Protein AF-B5ETZ3-F1 (afdb_monomer_lite)

Organism: Aliivibrio fischeri (strain MJ11) (NCBI:txid388396)

Radius of gyration: 13.36 Å; chains: 1; bounding box: 25×31×30 Å

Sequence (61 aa):
MHQNGKGAKYLKGKGPLTLVWQHDVENKSIALKYEYRIKKMTKASKEALVINQIPLPTIND

InterPro domains:
  IPR000305 GIY-YIG endonuclease [PS50164] (1-48)
  IPR035901 GIY-YIG endonuclease superfamily [G3DSA:3.40.1440.10] (1-57)
  IPR050190 UPF0213 domain-containing protein [PTHR34477] (2-53)

Structure (mmCIF, N/CA/C/O backbone):
data_AF-B5ETZ3-F1
#
_entry.id   AF-B5ETZ3-F1
#
loop_
_atom_site.group_PDB
_atom_site.id
_atom_site.type_symbol
_atom_site.label_atom_id
_atom_site.label_alt_id
_atom_site.label_comp_id
_atom_site.label_asym_id
_atom_site.label_entity_id
_atom_site.label_seq_id
_atom_site.pdbx_PDB_ins_code
_atom_site.Cartn_x
_atom_site.Cartn_y
_atom_site.Cartn_z
_atom_site.occupancy
_atom_site.B_iso_or_equiv
_atom_site.auth_seq_id
_atom_site.auth_comp_id
_atom_site.auth_asym_id
_atom_site.auth_atom_id
_atom_site.pdbx_PDB_model_num
ATOM 1 N N . MET A 1 1 ? -0.961 -20.751 0.918 1.00 52.62 1 MET A N 1
ATOM 2 C CA . MET A 1 1 ? 0.124 -19.838 1.374 1.00 52.62 1 MET A CA 1
ATOM 3 C C . MET A 1 1 ? -0.504 -18.628 2.080 1.00 52.62 1 MET A C 1
ATOM 5 O O . MET A 1 1 ? -1.671 -18.379 1.846 1.00 52.62 1 MET A O 1
ATOM 9 N N . HIS A 1 2 ? 0.209 -17.955 2.996 1.00 47.44 2 HIS A N 1
ATOM 10 C CA . HIS A 1 2 ? -0.277 -17.116 4.125 1.00 47.44 2 HIS A CA 1
ATOM 11 C C . HIS A 1 2 ? -0.999 -17.857 5.266 1.00 47.44 2 HIS A C 1
ATOM 13 O O . HIS A 1 2 ? -0.534 -17.785 6.399 1.00 47.44 2 HIS A O 1
ATOM 19 N N . GLN A 1 3 ? -2.038 -18.648 4.990 1.00 53.19 3 GLN A N 1
ATOM 20 C CA . GLN A 1 3 ? -2.744 -19.420 6.035 1.00 53.19 3 GLN A CA 1
ATOM 21 C C . GLN A 1 3 ? -1.922 -20.596 6.606 1.00 53.19 3 GLN A C 1
ATOM 23 O O . GLN A 1 3 ? -2.207 -21.092 7.687 1.00 53.19 3 GLN A O 1
ATOM 28 N N . ASN A 1 4 ? -0.849 -20.997 5.915 1.00 56.19 4 ASN A N 1
ATOM 29 C CA . ASN A 1 4 ? -0.005 -22.147 6.266 1.00 56.19 4 ASN A CA 1
ATOM 30 C C . ASN A 1 4 ? 1.289 -21.748 7.013 1.00 56.19 4 ASN A C 1
ATOM 32 O O . ASN A 1 4 ? 2.339 -22.352 6.813 1.00 56.19 4 ASN A O 1
ATOM 36 N N . GLY A 1 5 ? 1.276 -20.644 7.769 1.00 54.66 5 GLY A N 1
ATOM 37 C CA . GLY A 1 5 ? 2.406 -20.219 8.614 1.00 54.66 5 GLY A CA 1
ATOM 38 C C . GLY A 1 5 ? 3.611 -19.568 7.910 1.00 54.66 5 GLY A C 1
ATOM 39 O O . GLY A 1 5 ? 4.437 -18.968 8.586 1.00 54.66 5 GLY A O 1
ATOM 40 N N . LYS A 1 6 ? 3.699 -19.593 6.571 1.00 55.88 6 LYS A N 1
ATOM 41 C CA . LYS A 1 6 ? 4.735 -18.884 5.772 1.00 55.88 6 LYS A CA 1
ATOM 42 C C . LYS A 1 6 ? 4.375 -17.426 5.432 1.00 55.88 6 LYS A C 1
ATOM 44 O O . LYS A 1 6 ? 4.874 -16.866 4.462 1.00 55.88 6 LYS A O 1
ATOM 49 N N . GLY A 1 7 ? 3.425 -16.855 6.164 1.00 64.75 7 GLY A N 1
ATOM 50 C CA . GLY A 1 7 ? 2.953 -15.490 5.967 1.00 64.75 7 GLY A CA 1
ATOM 51 C C . GLY A 1 7 ? 3.817 -14.441 6.660 1.00 64.75 7 GLY A C 1
ATOM 52 O O . GLY A 1 7 ? 4.652 -14.774 7.499 1.00 64.75 7 GLY A O 1
ATOM 53 N N . ALA A 1 8 ? 3.588 -13.161 6.360 1.00 75.38 8 ALA A N 1
ATOM 54 C CA . ALA A 1 8 ? 4.250 -12.080 7.085 1.00 75.38 8 ALA A CA 1
ATOM 55 C C . ALA A 1 8 ? 3.978 -12.199 8.597 1.00 75.38 8 ALA A C 1
ATOM 57 O O . ALA A 1 8 ? 2.830 -12.348 9.018 1.00 75.38 8 ALA A O 1
ATOM 58 N N . LYS A 1 9 ? 5.028 -12.083 9.426 1.00 76.25 9 LYS A N 1
ATOM 59 C CA . LYS A 1 9 ? 4.953 -12.226 10.896 1.00 76.25 9 LYS A CA 1
ATOM 60 C C . LYS A 1 9 ? 3.855 -11.355 11.526 1.00 76.25 9 LYS A C 1
ATOM 62 O O . LYS A 1 9 ? 3.202 -11.786 12.468 1.00 76.25 9 LYS A O 1
ATOM 67 N N . TYR A 1 10 ? 3.625 -10.164 10.967 1.00 79.19 10 TYR A N 1
ATOM 68 C CA . TYR A 1 10 ? 2.601 -9.209 11.410 1.00 79.19 10 TYR A CA 1
ATOM 69 C C . TYR A 1 10 ? 1.155 -9.713 11.254 1.00 79.19 10 TYR A C 1
ATOM 71 O O . TYR A 1 10 ? 0.261 -9.276 11.975 1.00 79.19 10 T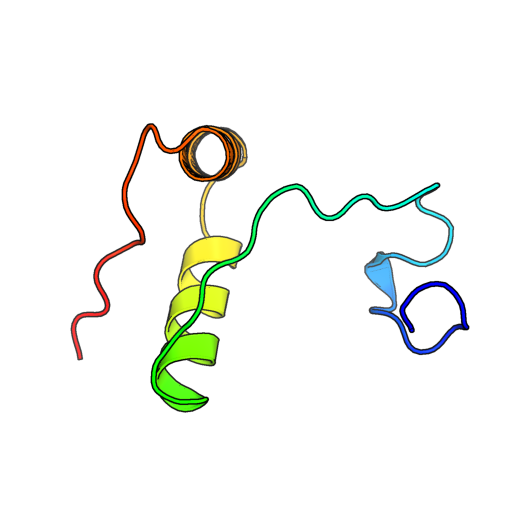YR A O 1
ATOM 79 N N . LEU A 1 11 ? 0.918 -10.623 10.309 1.00 78.69 11 LEU A N 1
ATOM 80 C CA . LEU A 1 11 ? -0.412 -11.126 9.966 1.00 78.69 11 LEU A CA 1
ATOM 81 C C . LEU A 1 11 ? -0.822 -12.351 10.800 1.00 78.69 11 LEU A C 1
ATOM 83 O O . LEU A 1 11 ? -1.963 -12.803 10.711 1.00 78.69 11 LEU A O 1
ATOM 87 N N . LYS A 1 12 ? 0.081 -12.893 11.630 1.00 75.69 12 LYS A N 1
ATOM 88 C CA . LYS A 1 12 ? -0.207 -14.053 12.483 1.00 75.69 12 LYS A CA 1
ATOM 89 C C . LYS A 1 12 ? -1.315 -13.705 13.489 1.00 75.69 12 LYS A C 1
ATOM 91 O O . LYS A 1 12 ? -1.167 -12.772 14.270 1.00 75.69 12 LYS A O 1
ATOM 96 N N . GLY A 1 13 ? -2.415 -14.461 13.465 1.00 79.94 13 GLY A N 1
ATOM 97 C CA . GLY A 1 13 ? -3.559 -14.276 14.370 1.00 79.94 13 GLY A CA 1
ATOM 98 C C . GLY A 1 13 ? -4.534 -13.153 13.987 1.00 79.94 13 GLY A C 1
ATOM 99 O O . GLY A 1 13 ? -5.489 -12.923 14.720 1.00 79.94 13 GLY A O 1
ATOM 100 N N . LYS A 1 14 ? -4.348 -12.468 12.847 1.00 73.88 14 LYS A N 1
ATOM 101 C CA . LYS A 1 14 ? -5.193 -11.331 12.423 1.00 73.88 14 LYS A CA 1
ATOM 102 C C . LYS A 1 14 ? -6.451 -11.717 11.622 1.00 73.88 14 LYS A C 1
ATOM 104 O O . LYS A 1 14 ? -6.841 -10.998 10.708 1.00 73.88 14 LYS A O 1
ATOM 109 N N . GLY A 1 15 ? -7.110 -12.815 12.004 1.00 72.75 15 GLY A N 1
ATOM 110 C CA . GLY A 1 15 ? -8.388 -13.246 11.420 1.00 72.75 15 GLY A CA 1
ATOM 111 C C . GLY A 1 15 ? -8.299 -13.693 9.951 1.00 72.75 15 GLY A C 1
ATOM 112 O O . GLY A 1 15 ? -7.198 -13.851 9.414 1.00 72.75 15 GLY A O 1
ATOM 113 N N . PRO A 1 16 ? -9.444 -13.947 9.291 1.00 81.44 16 PRO A N 1
ATOM 114 C CA . PRO A 1 16 ? -9.456 -14.308 7.881 1.00 81.44 16 PRO A CA 1
ATOM 115 C C . PRO A 1 16 ? -9.014 -13.109 7.035 1.00 81.44 16 PRO A C 1
ATOM 117 O O . PRO A 1 16 ? -9.651 -12.059 7.016 1.00 81.44 16 PRO A O 1
ATOM 120 N N . LEU A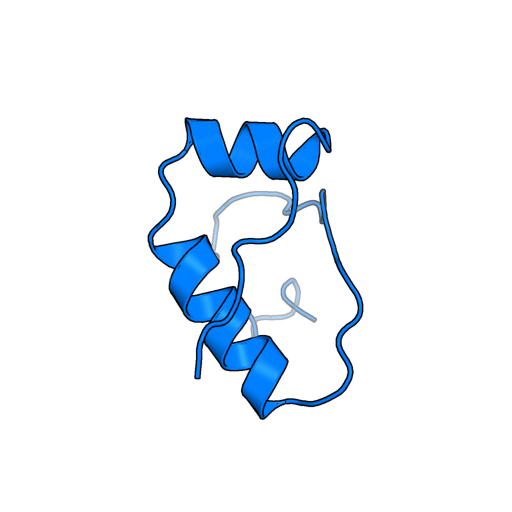 1 17 ? -7.899 -13.269 6.327 1.00 84.12 17 LEU A N 1
ATOM 121 C CA . LEU A 1 17 ? -7.388 -12.266 5.399 1.00 84.12 17 LEU A CA 1
ATOM 122 C C . LEU A 1 17 ? -8.017 -12.495 4.029 1.00 84.12 17 LEU A C 1
ATOM 124 O O . LEU A 1 17 ? -7.883 -13.582 3.467 1.00 84.12 17 LEU A O 1
ATOM 128 N N . THR A 1 18 ? -8.658 -11.461 3.490 1.00 86.00 18 THR A N 1
ATOM 129 C CA . THR A 1 18 ? -9.209 -11.468 2.129 1.00 86.00 18 THR A CA 1
ATOM 130 C C . THR A 1 18 ? -8.361 -10.566 1.242 1.00 86.00 18 THR A C 1
ATOM 132 O O . THR A 1 18 ? -8.014 -9.452 1.637 1.00 86.00 18 THR A O 1
ATOM 135 N N . LEU A 1 19 ? -8.007 -11.045 0.049 1.00 87.75 19 LEU A N 1
ATOM 136 C CA . LEU A 1 19 ? -7.362 -10.221 -0.969 1.00 87.75 19 LEU A CA 1
ATOM 137 C C . LEU A 1 19 ? -8.420 -9.303 -1.592 1.00 87.75 19 LEU A C 1
ATOM 139 O O . LEU A 1 19 ? -9.309 -9.783 -2.285 1.00 87.75 19 LEU A O 1
ATOM 143 N N . VAL A 1 20 ? -8.332 -8.000 -1.326 1.00 91.06 20 VAL A N 1
ATOM 144 C CA . VAL A 1 20 ? -9.305 -7.005 -1.823 1.00 91.06 20 VAL A CA 1
ATOM 145 C C . VAL A 1 20 ? -8.824 -6.247 -3.058 1.00 91.06 20 VAL A C 1
ATOM 147 O O . VAL A 1 20 ? -9.621 -5.604 -3.727 1.00 91.06 20 VAL A O 1
ATOM 150 N N . TRP A 1 21 ? -7.524 -6.294 -3.352 1.00 92.00 21 TRP A N 1
ATOM 151 C CA . TRP A 1 21 ? -6.927 -5.564 -4.463 1.00 92.00 21 TRP A CA 1
ATOM 152 C C . TRP A 1 21 ? -5.607 -6.213 -4.886 1.00 92.00 21 TRP A C 1
ATOM 154 O O . TRP A 1 21 ? -4.828 -6.650 -4.034 1.00 92.00 21 TRP A O 1
ATOM 164 N N . GLN A 1 22 ? -5.361 -6.259 -6.194 1.00 91.62 22 GLN A N 1
ATOM 165 C CA . GLN A 1 22 ? -4.105 -6.686 -6.808 1.00 91.62 22 GLN A CA 1
ATOM 166 C C . GLN A 1 22 ? -3.894 -5.938 -8.128 1.00 91.62 22 GLN A C 1
ATOM 168 O O . GLN A 1 22 ? -4.855 -5.452 -8.723 1.00 91.62 22 GLN A O 1
ATOM 173 N N . HIS A 1 23 ? -2.648 -5.869 -8.590 1.00 90.06 23 HIS A N 1
ATOM 174 C CA . HIS A 1 23 ? -2.301 -5.263 -9.870 1.00 90.06 23 HIS A CA 1
ATOM 175 C C . HIS A 1 23 ? -1.065 -5.934 -10.466 1.00 90.06 23 HIS A C 1
ATOM 177 O O . HIS A 1 23 ? -0.090 -6.172 -9.746 1.00 90.06 23 HIS A O 1
ATOM 183 N N . ASP A 1 24 ? -1.109 -6.202 -11.768 1.00 92.31 24 ASP A N 1
ATOM 184 C CA . ASP A 1 24 ? 0.001 -6.791 -12.511 1.00 92.31 24 ASP A CA 1
ATOM 185 C C . ASP A 1 24 ? 1.028 -5.730 -12.898 1.00 92.31 24 ASP A C 1
ATOM 187 O O . ASP A 1 24 ? 0.691 -4.615 -13.285 1.00 92.31 24 ASP A O 1
ATOM 191 N N . VAL A 1 25 ? 2.307 -6.078 -12.793 1.00 90.88 25 VAL A N 1
ATOM 192 C CA . VAL A 1 25 ? 3.419 -5.183 -13.120 1.00 90.88 25 VAL A CA 1
ATOM 193 C C . VAL A 1 25 ? 4.467 -5.921 -13.931 1.00 90.88 25 VAL A C 1
ATOM 195 O O . VAL A 1 25 ? 4.625 -7.133 -13.822 1.00 90.88 25 VAL A O 1
ATOM 198 N N . GLU A 1 26 ? 5.211 -5.163 -14.724 1.00 89.75 26 GLU A N 1
ATOM 199 C CA . GLU A 1 26 ? 6.104 -5.703 -15.746 1.00 89.75 26 GLU A CA 1
ATOM 200 C C . GLU A 1 26 ? 7.298 -6.477 -15.166 1.00 89.75 26 GLU A C 1
ATOM 202 O O . GLU A 1 26 ? 7.671 -7.537 -15.664 1.00 89.75 26 GLU A O 1
ATOM 207 N N . ASN A 1 27 ? 7.902 -5.972 -14.084 1.00 92.50 27 ASN A N 1
ATOM 208 C CA . ASN A 1 27 ? 9.063 -6.603 -13.462 1.00 92.50 27 ASN A CA 1
ATOM 209 C C . ASN A 1 27 ? 9.102 -6.429 -11.937 1.00 92.50 27 ASN A C 1
ATOM 211 O O . ASN A 1 27 ? 8.432 -5.580 -11.341 1.00 92.50 27 ASN A O 1
ATOM 215 N N . LYS A 1 28 ? 9.952 -7.237 -11.292 1.00 91.31 28 LYS A N 1
ATOM 216 C CA . LYS A 1 28 ? 10.128 -7.249 -9.833 1.00 91.31 28 LYS A CA 1
ATOM 217 C C . LYS A 1 28 ? 10.595 -5.900 -9.275 1.00 91.31 28 LYS A C 1
ATOM 219 O O . LYS A 1 28 ? 10.162 -5.517 -8.191 1.00 91.31 28 LYS A O 1
ATOM 224 N N . SER A 1 29 ? 11.466 -5.180 -9.981 1.00 92.81 29 SER A N 1
A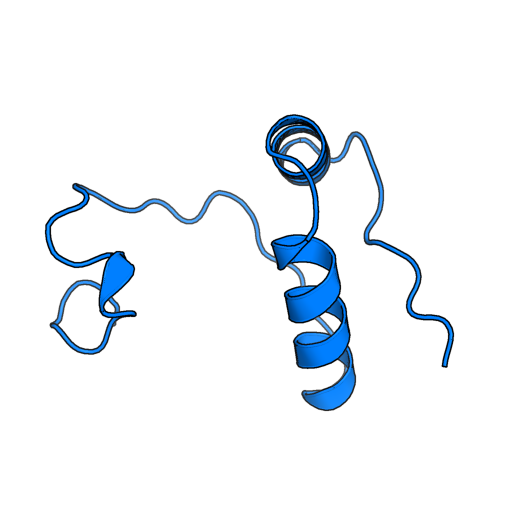TOM 225 C CA . SER A 1 29 ? 11.984 -3.886 -9.519 1.00 92.81 29 SER A CA 1
ATOM 226 C C . SER A 1 29 ? 10.866 -2.846 -9.418 1.00 92.81 29 SER A C 1
ATOM 228 O O . SER A 1 29 ? 10.755 -2.155 -8.406 1.00 92.81 29 SER A O 1
ATOM 230 N N . ILE A 1 30 ? 9.989 -2.792 -10.420 1.00 91.56 30 ILE A N 1
ATOM 231 C CA . ILE A 1 30 ? 8.793 -1.945 -10.436 1.00 91.56 30 ILE A CA 1
ATOM 232 C C . ILE A 1 30 ? 7.820 -2.362 -9.324 1.00 91.56 30 ILE A C 1
ATOM 234 O O . ILE A 1 30 ? 7.345 -1.501 -8.582 1.00 91.56 30 ILE A O 1
ATOM 238 N N . ALA A 1 31 ? 7.596 -3.668 -9.132 1.00 92.19 31 ALA A N 1
ATOM 239 C CA . ALA A 1 31 ? 6.754 -4.188 -8.049 1.00 92.19 31 ALA A CA 1
ATOM 240 C C . ALA A 1 31 ? 7.204 -3.682 -6.668 1.00 92.19 31 ALA A C 1
ATOM 242 O O . ALA A 1 31 ? 6.395 -3.182 -5.887 1.00 92.19 31 ALA A O 1
ATOM 243 N N . LEU A 1 32 ? 8.508 -3.756 -6.386 1.00 92.56 32 LEU A N 1
ATOM 244 C CA . LEU A 1 32 ? 9.087 -3.312 -5.116 1.00 92.56 32 LEU A CA 1
ATOM 245 C C . LEU A 1 32 ? 8.977 -1.790 -4.927 1.00 92.56 32 LEU A C 1
ATOM 247 O O . LEU A 1 32 ? 8.686 -1.324 -3.821 1.00 92.56 32 LEU A O 1
ATOM 251 N N . LYS A 1 33 ? 9.166 -1.002 -5.996 1.00 93.62 33 LYS A N 1
ATOM 252 C CA . LYS A 1 33 ? 8.987 0.460 -5.965 1.00 93.62 33 LYS A CA 1
ATOM 253 C C . LYS A 1 33 ? 7.529 0.842 -5.670 1.00 93.62 33 LYS A C 1
ATOM 255 O O . LYS A 1 33 ? 7.293 1.713 -4.827 1.00 93.62 33 LYS A O 1
ATOM 260 N N . TYR A 1 34 ? 6.557 0.178 -6.302 1.00 93.88 34 TYR A N 1
ATOM 261 C CA . TYR A 1 34 ? 5.136 0.365 -5.988 1.00 93.88 34 TYR A CA 1
ATOM 262 C C . TYR A 1 34 ? 4.823 -0.051 -4.551 1.00 93.88 34 TYR A C 1
ATOM 264 O O . TYR A 1 34 ? 4.200 0.718 -3.821 1.00 93.8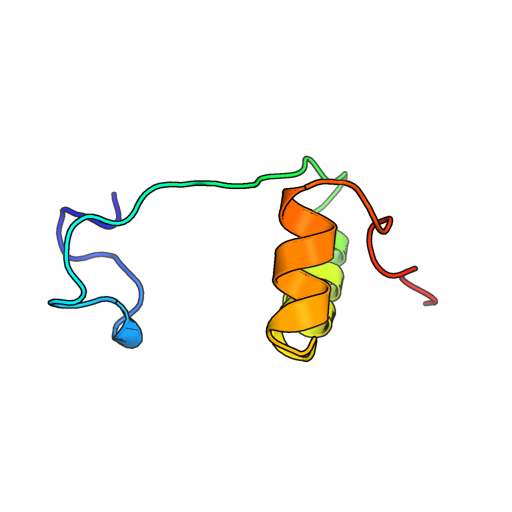8 34 TYR A O 1
ATOM 272 N N . GLU A 1 35 ? 5.302 -1.217 -4.109 1.00 92.62 35 GLU A N 1
ATOM 273 C CA . GLU A 1 35 ? 5.076 -1.719 -2.751 1.00 92.62 35 GLU A CA 1
ATOM 274 C C . GLU A 1 35 ? 5.549 -0.709 -1.694 1.00 92.62 35 GLU A C 1
ATOM 276 O O . GLU A 1 35 ? 4.820 -0.407 -0.747 1.00 92.62 35 GLU A O 1
ATOM 281 N N . TYR A 1 36 ? 6.745 -0.138 -1.869 1.00 93.25 36 TYR A N 1
ATOM 282 C CA . TYR A 1 36 ? 7.286 0.882 -0.972 1.00 93.25 36 TYR A CA 1
ATOM 283 C C . TYR A 1 36 ? 6.391 2.125 -0.889 1.00 93.25 36 TYR A C 1
ATOM 285 O O . TYR A 1 36 ? 6.092 2.611 0.206 1.00 93.25 36 TYR A O 1
ATOM 293 N N . ARG A 1 37 ? 5.928 2.629 -2.039 1.00 93.38 37 ARG A N 1
ATOM 294 C CA . ARG A 1 37 ? 5.050 3.805 -2.116 1.00 93.38 37 ARG A CA 1
ATOM 295 C C . ARG A 1 37 ? 3.685 3.526 -1.487 1.00 93.38 37 ARG A C 1
ATOM 297 O O . ARG A 1 37 ? 3.245 4.303 -0.645 1.00 93.38 37 ARG A O 1
ATOM 304 N N . ILE A 1 38 ? 3.069 2.385 -1.800 1.00 93.38 38 ILE A N 1
ATOM 305 C CA . ILE A 1 38 ? 1.772 1.971 -1.242 1.00 93.38 38 ILE A CA 1
ATOM 306 C C . ILE A 1 38 ? 1.861 1.779 0.278 1.00 93.38 38 ILE A C 1
ATOM 308 O O . ILE A 1 38 ? 0.964 2.193 1.014 1.00 93.38 38 ILE A O 1
ATOM 312 N N . LYS A 1 39 ? 2.965 1.221 0.793 1.00 92.00 39 LYS A N 1
ATOM 313 C CA . LYS A 1 39 ? 3.186 1.100 2.245 1.00 92.00 39 LYS A CA 1
ATOM 314 C C . LYS A 1 39 ? 3.200 2.455 2.952 1.00 92.00 39 LYS A C 1
ATOM 316 O O . LYS A 1 39 ? 2.681 2.539 4.064 1.00 92.00 39 LYS A O 1
ATOM 321 N N . LYS A 1 40 ? 3.738 3.496 2.307 1.00 93.50 40 LYS A N 1
ATOM 322 C CA . LYS A 1 40 ? 3.769 4.872 2.830 1.00 93.50 40 LYS A CA 1
ATOM 323 C C . LYS A 1 40 ? 2.443 5.625 2.716 1.00 93.50 40 LYS A C 1
ATOM 325 O O . LYS A 1 40 ? 2.278 6.637 3.389 1.00 93.50 40 LYS A O 1
ATOM 330 N N . MET A 1 41 ? 1.507 5.164 1.888 1.00 93.25 41 MET A N 1
ATOM 331 C CA . MET A 1 41 ? 0.201 5.806 1.755 1.00 93.25 41 MET A CA 1
ATOM 332 C C . MET A 1 41 ? -0.596 5.725 3.061 1.00 93.25 41 MET A C 1
ATOM 334 O O . MET A 1 41 ? -0.530 4.741 3.811 1.00 93.25 41 MET A O 1
ATOM 338 N N . THR A 1 42 ? -1.404 6.757 3.302 1.00 95.25 42 THR A N 1
ATOM 339 C CA . THR A 1 42 ? -2.355 6.781 4.417 1.00 95.25 42 THR A CA 1
ATOM 340 C C . THR A 1 42 ? -3.424 5.698 4.237 1.00 95.25 42 THR A C 1
ATOM 342 O O . THR A 1 42 ? -3.589 5.128 3.154 1.00 95.25 42 THR A O 1
ATOM 345 N N . LYS A 1 43 ? -4.166 5.394 5.307 1.00 93.38 43 LYS A N 1
ATOM 346 C CA . LYS A 1 43 ? -5.290 4.451 5.241 1.00 93.38 43 LYS A CA 1
ATOM 347 C C . LYS A 1 43 ? -6.321 4.881 4.185 1.00 93.38 43 LYS A C 1
ATOM 349 O O . LYS A 1 43 ? -6.637 4.075 3.319 1.00 93.38 43 LYS A O 1
ATOM 354 N N . ALA A 1 44 ? -6.730 6.152 4.198 1.00 94.81 44 ALA A N 1
ATOM 355 C CA . ALA A 1 44 ? -7.708 6.699 3.257 1.00 94.81 44 ALA A CA 1
ATOM 356 C C . ALA A 1 44 ? -7.256 6.571 1.794 1.00 94.81 44 ALA A C 1
ATOM 358 O O . ALA A 1 44 ? -8.025 6.144 0.940 1.00 94.81 44 ALA A O 1
ATOM 359 N N . SER A 1 45 ? -5.986 6.865 1.495 1.00 93.69 45 SER A N 1
ATOM 360 C CA . SER A 1 45 ? -5.467 6.721 0.130 1.00 93.69 45 SER A CA 1
ATOM 361 C C . SER A 1 45 ? -5.423 5.257 -0.322 1.00 93.69 45 SER A C 1
ATOM 363 O O . SER A 1 45 ? -5.683 4.969 -1.484 1.00 93.69 45 SER A O 1
ATOM 365 N N . LYS A 1 46 ? -5.116 4.315 0.579 1.00 94.25 46 LYS A N 1
ATOM 366 C CA . LYS A 1 46 ? -5.172 2.879 0.256 1.00 94.25 46 LYS A CA 1
ATOM 367 C C . LYS A 1 46 ? -6.601 2.412 0.002 1.00 94.25 46 LYS A C 1
ATOM 369 O O . LYS A 1 46 ? -6.818 1.661 -0.938 1.00 94.25 46 LYS A O 1
ATOM 374 N N . GLU A 1 47 ? -7.561 2.871 0.796 1.00 95.44 47 GLU A N 1
ATOM 375 C CA . GLU A 1 47 ? -8.981 2.574 0.579 1.00 95.44 47 GLU A CA 1
ATOM 376 C C . GLU A 1 47 ? -9.461 3.127 -0.768 1.00 95.44 47 GLU A C 1
ATOM 378 O O . GLU A 1 47 ? -10.065 2.383 -1.533 1.00 95.44 47 GLU A O 1
ATOM 383 N N . ALA A 1 48 ? -9.091 4.367 -1.111 1.00 94.75 48 ALA A N 1
ATOM 384 C CA . ALA A 1 48 ? -9.375 4.963 -2.417 1.00 94.75 48 ALA A CA 1
ATOM 385 C C . ALA A 1 48 ? -8.750 4.170 -3.582 1.00 94.75 48 ALA A C 1
ATOM 387 O O . ALA A 1 48 ? -9.387 4.006 -4.621 1.00 94.75 48 ALA A O 1
ATOM 388 N N . LEU A 1 49 ? -7.531 3.640 -3.411 1.00 94.50 49 LEU A N 1
ATOM 389 C CA . LEU A 1 49 ? -6.887 2.777 -4.408 1.00 94.50 49 LEU A CA 1
ATOM 390 C C . LEU A 1 49 ? -7.655 1.458 -4.598 1.00 94.50 49 LEU A C 1
ATOM 392 O O . LEU A 1 49 ? -7.852 1.029 -5.729 1.00 94.50 49 LEU A O 1
ATOM 396 N N . VAL A 1 50 ? -8.127 0.836 -3.510 1.00 94.19 50 VAL A N 1
ATOM 397 C CA . VAL A 1 50 ? -8.897 -0.424 -3.560 1.00 94.19 50 VAL A CA 1
ATOM 398 C C . VAL A 1 50 ? -10.198 -0.258 -4.351 1.00 94.19 50 VAL A C 1
ATOM 400 O O . VAL A 1 50 ? -10.575 -1.160 -5.093 1.00 94.19 50 VAL A O 1
ATOM 403 N N . ILE A 1 51 ? -10.858 0.897 -4.235 1.00 94.62 51 ILE A N 1
ATOM 404 C CA . ILE A 1 51 ? -12.092 1.217 -4.975 1.00 94.62 51 ILE A CA 1
ATOM 405 C C . ILE A 1 51 ? -11.839 1.950 -6.305 1.00 94.62 51 ILE A C 1
ATOM 407 O O . ILE A 1 51 ? -12.772 2.507 -6.877 1.00 94.62 51 ILE A O 1
ATOM 411 N N . ASN A 1 52 ? -10.594 1.956 -6.799 1.00 90.56 52 ASN A N 1
ATOM 412 C CA . ASN A 1 52 ? -10.176 2.585 -8.060 1.00 90.56 52 ASN A CA 1
ATOM 413 C C . ASN A 1 52 ? -10.504 4.088 -8.183 1.00 90.56 52 ASN A C 1
ATOM 415 O O . ASN A 1 52 ? -10.655 4.606 -9.287 1.00 90.56 52 ASN A O 1
ATOM 419 N N . GLN A 1 53 ? -10.595 4.814 -7.067 1.00 92.69 53 GLN A N 1
ATOM 420 C CA . GLN A 1 53 ? -10.789 6.271 -7.073 1.00 92.69 53 GLN A CA 1
ATOM 421 C C . GLN A 1 53 ? -9.502 7.044 -7.362 1.00 92.69 53 GLN A C 1
ATOM 423 O O . GLN A 1 53 ? -9.559 8.193 -7.797 1.00 92.69 53 GLN A O 1
ATOM 428 N N . ILE A 1 54 ? -8.344 6.433 -7.111 1.00 92.88 54 ILE A N 1
ATOM 429 C CA . ILE A 1 54 ? -7.039 7.001 -7.449 1.00 92.88 54 ILE A CA 1
ATOM 430 C C . ILE A 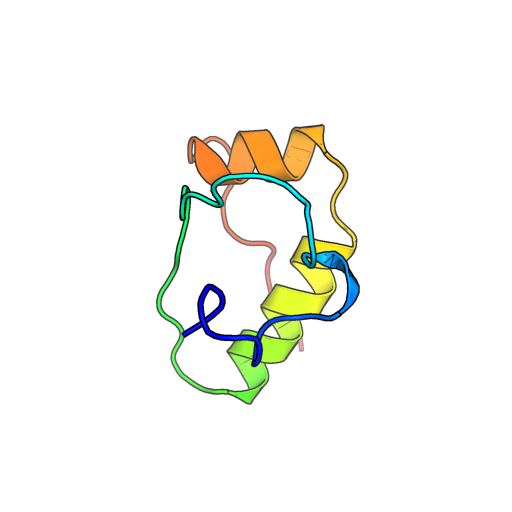1 54 ? -6.208 5.979 -8.230 1.00 92.88 54 ILE A C 1
ATOM 432 O O . ILE A 1 54 ? -6.325 4.778 -7.968 1.00 92.88 54 ILE A O 1
ATOM 436 N N . PRO A 1 55 ? -5.356 6.425 -9.169 1.00 90.44 55 PRO A N 1
ATOM 437 C CA . PRO A 1 55 ? -4.456 5.534 -9.883 1.00 90.44 55 PRO A CA 1
ATOM 438 C C . PRO A 1 55 ? -3.290 5.093 -8.991 1.00 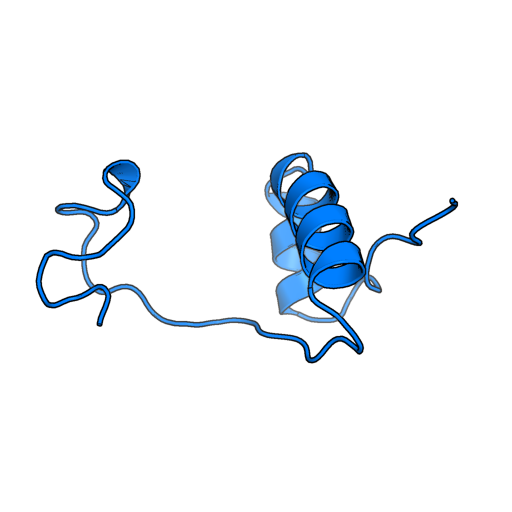90.44 55 PRO A C 1
ATOM 440 O O . PRO A 1 55 ? -3.050 5.632 -7.905 1.00 90.44 55 PRO A O 1
ATOM 443 N N . LEU A 1 56 ? -2.515 4.131 -9.489 1.00 88.38 56 LEU A N 1
ATOM 444 C CA . LEU A 1 56 ? -1.249 3.770 -8.868 1.00 88.38 56 LEU A CA 1
ATOM 445 C C . LEU A 1 56 ? -0.286 4.965 -8.811 1.00 88.38 56 LEU A C 1
ATOM 447 O O . LEU A 1 56 ? -0.226 5.758 -9.753 1.00 88.38 56 LEU A O 1
ATOM 451 N N . PRO A 1 57 ? 0.493 5.101 -7.723 1.00 89.00 57 PRO A N 1
ATOM 452 C CA . PRO A 1 57 ? 1.404 6.224 -7.563 1.00 89.00 57 PRO A CA 1
ATOM 453 C C . PRO A 1 57 ? 2.523 6.162 -8.607 1.00 89.00 57 PRO A C 1
ATOM 455 O O . PRO A 1 57 ? 3.226 5.162 -8.699 1.00 89.00 57 PRO A O 1
ATOM 458 N N . THR A 1 58 ? 2.744 7.249 -9.341 1.00 87.50 58 THR A N 1
ATOM 459 C CA . THR A 1 58 ? 3.691 7.309 -10.466 1.00 87.50 58 THR A CA 1
ATOM 460 C C . THR A 1 58 ? 5.122 6.995 -10.040 1.00 87.50 58 THR A C 1
ATOM 462 O O . THR A 1 58 ? 5.713 7.751 -9.274 1.00 87.50 58 THR A O 1
ATOM 465 N N . ILE A 1 59 ? 5.731 5.913 -10.525 1.00 85.69 59 ILE A N 1
ATOM 466 C CA . ILE A 1 59 ? 7.152 5.651 -10.270 1.00 85.69 59 ILE A CA 1
ATOM 467 C C . ILE A 1 59 ? 7.985 6.570 -11.163 1.00 85.69 59 ILE A C 1
ATOM 469 O O . ILE A 1 59 ? 8.253 6.249 -12.311 1.00 85.69 59 ILE A O 1
ATOM 473 N N . ASN A 1 60 ? 8.390 7.713 -10.622 1.00 74.31 60 ASN A N 1
ATOM 474 C CA . ASN A 1 60 ? 9.477 8.494 -11.201 1.00 74.31 60 ASN A CA 1
ATOM 475 C C . ASN A 1 60 ? 10.790 7.795 -10.812 1.00 74.31 60 ASN A C 1
ATOM 477 O O . ASN A 1 60 ? 10.966 7.489 -9.622 1.00 74.31 60 ASN A O 1
ATOM 481 N N . ASP A 1 61 ? 11.616 7.469 -11.807 1.00 58.56 61 ASP A N 1
ATOM 482 C CA . ASP A 1 61 ? 12.990 6.976 -11.638 1.00 58.56 61 ASP A CA 1
ATOM 483 C C . ASP A 1 61 ? 13.909 8.027 -11.005 1.00 58.56 61 ASP A C 1
ATOM 485 O O . ASP A 1 61 ? 13.723 9.234 -11.289 1.00 58.56 61 ASP A O 1
#

Secondary structure (DSSP, 8-state):
--TTTTS-GGGTT------------S-HHHHHHHHHHHHHS-HHHHHHHHTTSSPPP----

pLDDT: mean 84.59, std 12.95, range [47.44, 95.44]

Foldseek 3Di:
DCVVPPNDPVCVPVPDDDDLDDDDDDDPVVVVLLVVVLVPDDPVVVVCVSVVVDDRDDDDD